Protein AF-A0A1H3TWS5-F1 (afdb_monomer)

Nearest PDB structures (foldseek):
  4rwx-assembly1_B  TM=7.611E-01  e=1.007E+00  Listeria monocytogenes EGD-e
  4wk3-assembly1_A  TM=6.624E-01  e=7.249E-01  Staphylococcus aureus subsp. aureus COL
  2jtv-assembly1_A  TM=5.370E-01  e=1.226E+00  Rhodopseudomonas palustris CGA009
  4d3g-assembly1_A  TM=6.528E-01  e=2.364E+00  Staphylococcus aureus
  8dy7-assembly1_I  TM=6.886E-01  e=4.268E+00  Streptomyces venezuelae

pLDDT: mean 76.6, std 19.53, range [41.88, 96.75]

Sequence (99 aa):
MLLFFEKYKILRSTNEFSDIIKAERYAKIFRRKVEPAMKVMSRSKIVREKVSKIQAGYSAYAETKEVCDLIKKELASLGIDVIEDVSPQGHWFIPADKG

InterPro domains:
  IPR058867 YtzJ [PF26326] (36-94)

Foldseek 3Di:
DVVVVVVVVVLVPDPDPVSVVVVVVVVVVVVVVDPVPPVVDDLVVVLVVQLVCVVVQHKDKDFDPVSVVSNVVVCVVVVWDWDWDDDNRTIITGGPDPD

Mean predicted aligned error: 14.17 Å

Structure (mmCIF, N/CA/C/O backbone):
data_AF-A0A1H3TWS5-F1
#
_entry.id   AF-A0A1H3TWS5-F1
#
loop_
_atom_site.group_PDB
_atom_site.id
_atom_site.type_symbol
_atom_site.label_atom_id
_atom_site.label_alt_id
_atom_site.label_comp_id
_atom_site.label_asym_id
_atom_site.label_entity_id
_atom_site.label_seq_id
_atom_site.pdbx_PDB_ins_code
_atom_site.Cartn_x
_atom_site.Cartn_y
_atom_site.Cartn_z
_atom_site.occupancy
_atom_site.B_iso_or_equiv
_atom_site.auth_seq_id
_atom_site.auth_comp_id
_atom_site.auth_asym_id
_atom_site.auth_atom_id
_atom_site.pdbx_PDB_model_num
ATOM 1 N N . MET A 1 1 ? 13.961 12.321 -25.471 1.00 48.69 1 MET A N 1
ATOM 2 C CA . MET A 1 1 ? 15.048 11.315 -25.419 1.00 48.69 1 MET A CA 1
ATOM 3 C C . MET A 1 1 ? 15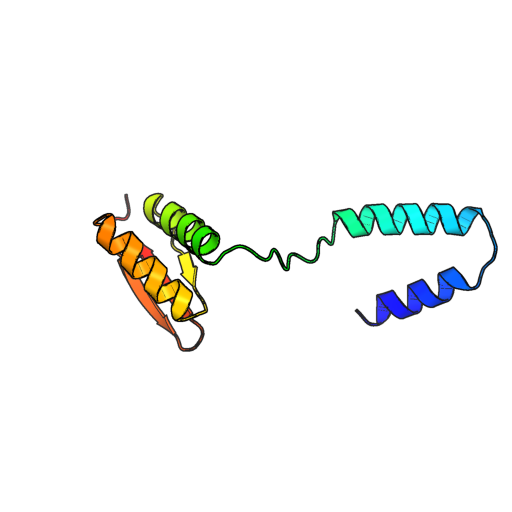.921 11.370 -26.676 1.00 48.69 1 MET A C 1
ATOM 5 O O . MET A 1 1 ? 17.109 11.621 -26.538 1.00 48.69 1 MET A O 1
ATOM 9 N N . LEU A 1 2 ? 15.344 11.274 -27.882 1.00 41.88 2 LEU A N 1
ATOM 10 C CA . LEU A 1 2 ? 16.063 11.406 -29.168 1.00 41.88 2 LEU A CA 1
ATOM 11 C C . LEU A 1 2 ? 16.790 12.755 -29.364 1.00 41.88 2 LEU A C 1
ATOM 13 O O . LEU A 1 2 ? 17.960 12.769 -29.726 1.00 41.88 2 LEU A O 1
ATOM 17 N N . LEU A 1 3 ? 16.159 13.882 -29.009 1.00 49.03 3 LEU A N 1
ATOM 18 C CA . LEU A 1 3 ? 16.776 15.217 -29.134 1.00 49.03 3 LEU A CA 1
ATOM 19 C C . LEU A 1 3 ? 18.030 15.416 -28.260 1.00 49.03 3 LEU A C 1
ATOM 21 O O . LEU A 1 3 ? 18.875 16.252 -28.567 1.00 49.03 3 LEU A O 1
ATOM 25 N N . PHE A 1 4 ? 18.159 14.660 -27.165 1.00 53.72 4 PHE A N 1
ATOM 26 C CA . PHE A 1 4 ? 19.318 14.740 -26.274 1.00 53.72 4 PHE A CA 1
ATOM 27 C C . PHE A 1 4 ? 20.523 14.007 -26.867 1.00 53.72 4 PHE A C 1
ATOM 29 O O . PHE A 1 4 ? 21.618 14.560 -26.867 1.00 53.72 4 PHE A O 1
ATOM 36 N N . PHE A 1 5 ? 20.312 12.805 -27.414 1.00 52.72 5 PHE A N 1
ATOM 37 C CA . PHE A 1 5 ? 21.374 12.015 -28.039 1.00 52.72 5 PHE A CA 1
ATOM 38 C C . PHE A 1 5 ? 21.972 12.714 -29.262 1.00 52.72 5 PHE A C 1
ATOM 40 O O . PHE A 1 5 ? 23.193 12.760 -29.384 1.00 52.72 5 PHE A O 1
ATOM 47 N N . GLU A 1 6 ? 21.141 13.339 -30.101 1.00 55.00 6 GLU A N 1
ATOM 48 C CA . GLU A 1 6 ? 21.619 14.113 -31.255 1.00 55.00 6 GLU A CA 1
ATOM 49 C C . GLU A 1 6 ? 22.470 15.315 -30.829 1.00 55.00 6 GLU A C 1
ATOM 51 O O . GLU A 1 6 ? 23.587 15.505 -31.311 1.00 55.00 6 GLU A O 1
ATOM 56 N N . LYS A 1 7 ? 22.017 16.082 -29.829 1.00 54.41 7 LYS A N 1
ATOM 57 C CA . LYS A 1 7 ? 22.775 17.240 -29.332 1.00 54.41 7 LYS A CA 1
ATOM 58 C C . LYS A 1 7 ? 24.091 16.836 -28.649 1.00 54.41 7 LYS A C 1
ATOM 60 O O . LYS A 1 7 ? 25.085 17.548 -28.765 1.00 54.41 7 LYS A O 1
ATOM 65 N N . TYR A 1 8 ? 24.118 15.686 -27.969 1.00 51.25 8 TYR A N 1
ATOM 66 C CA . TYR A 1 8 ? 25.328 15.137 -27.342 1.00 51.25 8 TYR A CA 1
ATOM 67 C C . TYR A 1 8 ? 26.339 14.596 -28.361 1.00 51.25 8 TYR A C 1
ATOM 69 O O . TYR A 1 8 ? 27.544 14.668 -28.127 1.00 51.25 8 TYR A O 1
ATOM 77 N N . LYS A 1 9 ? 25.861 14.070 -29.495 1.00 53.50 9 LYS A N 1
ATOM 78 C CA . LYS A 1 9 ? 26.705 13.609 -30.603 1.00 53.50 9 LYS A CA 1
ATOM 79 C C . LYS A 1 9 ? 27.428 14.782 -31.274 1.00 53.50 9 LYS A C 1
ATOM 81 O O . LYS A 1 9 ? 28.609 14.661 -31.580 1.00 53.50 9 LYS A O 1
ATOM 86 N N . ILE A 1 10 ? 26.753 15.929 -31.401 1.00 52.84 10 ILE A N 1
ATOM 87 C CA . ILE A 1 10 ? 27.320 17.172 -31.953 1.00 52.84 10 ILE A CA 1
ATOM 88 C C . ILE A 1 10 ? 28.444 17.728 -31.059 1.00 52.84 10 ILE A C 1
ATOM 90 O O . ILE A 1 10 ? 29.502 18.092 -31.563 1.00 52.84 10 ILE A O 1
ATOM 94 N N . LEU A 1 11 ? 28.270 17.719 -29.732 1.00 52.56 11 LEU A N 1
ATOM 95 C CA . LEU A 1 11 ? 29.270 18.231 -28.776 1.00 52.56 11 LEU A CA 1
ATOM 96 C C . LEU A 1 11 ? 30.551 17.382 -28.676 1.00 52.56 11 LEU A C 1
ATOM 98 O O . LEU A 1 11 ? 31.556 17.856 -28.161 1.00 52.56 11 LEU A O 1
ATOM 102 N N . ARG A 1 12 ? 30.538 16.126 -29.143 1.00 48.59 12 ARG A N 1
ATOM 103 C CA . ARG A 1 12 ? 31.723 15.247 -29.159 1.00 48.59 12 ARG A CA 1
ATOM 104 C C . ARG A 1 12 ? 32.624 15.437 -30.383 1.00 48.59 12 ARG A C 1
ATOM 106 O O . ARG A 1 12 ? 33.677 14.809 -30.433 1.00 48.59 12 ARG A O 1
ATOM 113 N N . SER A 1 13 ? 32.211 16.245 -31.361 1.00 52.03 13 SER A N 1
ATOM 114 C CA . SER A 1 13 ? 32.956 16.442 -32.611 1.00 52.03 13 SER A CA 1
ATOM 115 C C . SER A 1 13 ? 33.844 17.695 -32.621 1.00 52.03 13 SER A C 1
ATOM 117 O O . SER A 1 13 ? 34.584 17.880 -33.586 1.00 52.03 13 SER A O 1
ATOM 119 N N . THR A 1 14 ? 33.797 18.555 -31.595 1.00 51.44 14 THR A N 1
ATOM 120 C CA . THR A 1 14 ? 34.625 19.771 -31.511 1.00 51.44 14 THR A CA 1
ATOM 121 C C . THR A 1 14 ? 35.672 19.636 -30.401 1.00 51.44 14 THR A C 1
ATOM 123 O O . THR A 1 14 ? 35.355 19.479 -29.226 1.00 51.44 14 THR A O 1
ATOM 126 N N . ASN A 1 15 ? 36.952 19.673 -30.784 1.00 52.81 15 ASN A N 1
ATOM 127 C CA . ASN A 1 15 ? 38.115 19.496 -29.902 1.00 52.81 15 ASN A CA 1
ATOM 128 C C . ASN A 1 15 ? 38.507 20.784 -29.143 1.00 52.81 15 ASN A C 1
ATOM 130 O O . ASN A 1 15 ? 39.693 21.054 -28.960 1.00 52.81 15 ASN A O 1
ATOM 134 N N . GLU A 1 16 ? 37.550 21.600 -28.694 1.00 60.38 16 GLU A N 1
ATOM 135 C CA . GLU A 1 16 ? 37.860 22.779 -27.878 1.00 60.38 16 GLU A CA 1
ATOM 136 C C . GLU A 1 16 ? 37.664 22.487 -26.386 1.00 60.38 16 GLU A C 1
ATOM 138 O O . GLU A 1 16 ? 36.581 22.138 -25.918 1.00 60.38 16 GLU A O 1
ATOM 143 N N . PHE A 1 17 ? 38.727 22.678 -25.601 1.00 53.47 17 PHE A N 1
ATOM 144 C CA . PHE A 1 17 ? 38.762 22.430 -24.152 1.00 53.47 17 PHE A CA 1
ATOM 145 C C . PHE A 1 17 ? 37.644 23.170 -23.383 1.00 53.47 17 PHE A C 1
ATOM 147 O O . PHE A 1 17 ? 37.164 22.705 -22.348 1.00 53.47 17 PHE A O 1
ATOM 154 N N . SER A 1 18 ? 37.178 24.307 -23.919 1.00 54.22 18 SER A N 1
ATOM 155 C CA . SER A 1 18 ? 36.087 25.109 -23.350 1.00 54.22 18 SER A CA 1
ATOM 156 C C . SER A 1 18 ? 34.706 24.439 -23.459 1.00 54.22 18 SER A C 1
ATOM 158 O O . SER A 1 18 ? 33.848 24.645 -22.592 1.00 54.22 18 SER A O 1
ATOM 160 N N . ASP A 1 19 ? 34.503 23.588 -24.467 1.00 59.09 19 ASP A N 1
ATOM 161 C CA . ASP A 1 19 ? 33.254 22.858 -24.688 1.00 59.09 19 ASP A CA 1
ATOM 162 C C . ASP A 1 19 ? 33.147 21.634 -23.781 1.00 59.09 19 ASP A C 1
ATOM 164 O O . ASP A 1 19 ? 32.054 21.316 -23.310 1.00 59.09 19 ASP A O 1
ATOM 168 N N . ILE A 1 20 ? 34.281 21.014 -23.434 1.00 58.72 20 ILE A N 1
ATOM 169 C CA . ILE A 1 20 ? 34.347 19.898 -22.481 1.00 58.72 20 ILE A CA 1
ATOM 170 C C . ILE A 1 20 ? 33.884 20.362 -21.096 1.00 58.72 20 ILE A C 1
ATOM 172 O O . ILE A 1 20 ? 32.995 19.749 -20.511 1.00 58.72 20 ILE A O 1
ATOM 176 N N . ILE A 1 21 ? 34.394 21.494 -20.598 1.00 61.66 21 ILE A N 1
ATOM 177 C CA . ILE A 1 21 ? 34.004 22.022 -19.277 1.00 61.66 21 ILE A CA 1
ATOM 178 C C . ILE A 1 21 ? 32.521 22.420 -19.258 1.00 61.66 21 ILE A C 1
ATOM 180 O O . ILE A 1 21 ? 31.814 22.184 -18.272 1.00 61.66 21 ILE A O 1
ATOM 184 N N . LYS A 1 22 ? 32.004 22.996 -20.353 1.00 63.25 22 LYS A N 1
ATOM 185 C CA . LYS A 1 22 ? 30.568 23.291 -20.481 1.00 63.25 22 LYS A CA 1
ATOM 186 C C . LYS A 1 22 ? 29.748 22.004 -20.488 1.00 63.25 22 LYS A C 1
ATOM 188 O O . LYS A 1 22 ? 28.778 21.919 -19.736 1.00 63.25 22 LYS A O 1
ATOM 193 N N . ALA A 1 23 ? 30.139 21.005 -21.276 1.00 60.91 23 ALA A N 1
ATOM 194 C CA . ALA A 1 23 ? 29.471 19.711 -21.346 1.00 60.91 23 ALA A CA 1
ATOM 195 C C . ALA A 1 23 ? 29.474 18.998 -19.987 1.00 60.91 23 ALA A C 1
ATOM 197 O O . ALA A 1 23 ? 28.432 18.502 -19.569 1.00 60.91 23 ALA A O 1
ATOM 198 N N . GLU A 1 24 ? 30.579 19.026 -19.240 1.00 69.62 24 GLU A N 1
ATOM 199 C CA . GLU A 1 24 ? 30.652 18.485 -17.880 1.00 69.62 24 GLU A CA 1
ATOM 200 C C . GLU A 1 24 ? 29.744 19.238 -16.905 1.00 69.62 24 GLU A C 1
ATOM 202 O O . GLU A 1 24 ? 29.054 18.624 -16.088 1.00 69.62 24 GLU A O 1
ATOM 207 N N . ARG A 1 25 ? 29.679 20.571 -16.998 1.00 66.19 25 ARG A N 1
ATOM 208 C CA . ARG A 1 25 ? 28.795 21.388 -16.156 1.00 66.19 25 ARG A CA 1
ATOM 209 C C . ARG A 1 25 ? 27.321 21.117 -16.464 1.00 66.19 25 ARG A C 1
ATOM 211 O O . ARG A 1 25 ? 26.532 20.950 -15.533 1.00 66.19 25 ARG A O 1
ATOM 218 N N . TYR A 1 26 ? 26.958 20.999 -17.743 1.00 63.12 26 TYR A N 1
ATOM 219 C CA . TYR A 1 26 ? 25.622 20.585 -18.175 1.00 63.12 26 TYR A CA 1
ATOM 220 C C . TYR A 1 26 ? 25.304 19.156 -17.730 1.00 63.12 26 TYR A C 1
ATOM 222 O O . TYR A 1 26 ? 24.235 18.931 -17.167 1.00 63.12 26 TYR A O 1
ATOM 230 N N . ALA A 1 27 ? 26.237 18.214 -17.884 1.00 63.31 27 ALA A N 1
ATOM 231 C CA . ALA A 1 27 ? 26.092 16.837 -17.422 1.00 63.31 27 ALA A CA 1
ATOM 232 C C . ALA A 1 27 ? 25.907 16.768 -15.903 1.00 63.31 27 ALA A C 1
ATOM 234 O O . ALA A 1 27 ? 25.074 16.010 -15.425 1.00 63.31 27 ALA A O 1
ATOM 235 N N . LYS A 1 28 ? 26.618 17.594 -15.127 1.00 65.50 28 LYS A N 1
ATOM 236 C CA . LYS A 1 28 ? 26.502 17.668 -13.662 1.00 65.50 28 LYS A CA 1
ATOM 237 C C . LYS A 1 28 ? 25.160 18.247 -13.209 1.00 65.50 28 LYS A C 1
ATOM 239 O O . LYS A 1 28 ? 24.568 17.742 -12.257 1.00 65.50 28 LYS A O 1
ATOM 244 N N . ILE A 1 29 ? 24.664 19.283 -13.888 1.00 62.94 29 ILE A N 1
ATOM 245 C CA . ILE A 1 29 ? 23.339 19.873 -13.630 1.00 62.94 29 ILE A CA 1
ATOM 246 C C . ILE A 1 29 ? 22.232 18.888 -14.018 1.00 62.94 29 ILE A C 1
ATOM 248 O O . ILE A 1 29 ? 21.277 18.699 -13.268 1.00 62.94 29 ILE A O 1
ATOM 252 N N . PHE A 1 30 ? 22.379 18.218 -15.158 1.00 61.00 30 PHE A N 1
ATOM 253 C CA . PHE A 1 30 ? 21.428 17.224 -15.634 1.00 61.00 30 PHE A CA 1
ATOM 254 C C . PHE A 1 30 ? 21.429 15.977 -14.747 1.00 61.00 30 PHE A C 1
ATOM 256 O O . PHE A 1 30 ? 20.368 15.547 -14.332 1.00 61.00 30 PHE A O 1
ATOM 263 N N . ARG A 1 31 ? 22.590 15.473 -14.319 1.00 58.09 31 ARG A N 1
ATOM 264 C CA . ARG A 1 31 ? 22.709 14.366 -13.351 1.00 58.09 31 ARG A CA 1
ATOM 265 C C . ARG A 1 31 ? 22.049 14.679 -12.003 1.00 58.09 31 ARG A C 1
ATOM 267 O O . ARG A 1 31 ? 21.617 13.763 -11.322 1.00 58.09 31 ARG A O 1
ATOM 274 N N . ARG A 1 32 ? 21.940 15.962 -11.629 1.00 57.16 32 ARG A N 1
ATOM 275 C CA . ARG A 1 32 ? 21.175 16.422 -10.454 1.00 57.16 32 ARG A CA 1
ATOM 276 C C . ARG A 1 32 ? 19.668 16.559 -10.700 1.00 57.16 32 ARG A C 1
ATOM 278 O O . ARG A 1 32 ? 18.905 16.421 -9.754 1.00 57.16 32 ARG A O 1
ATOM 285 N N . LYS A 1 33 ? 19.235 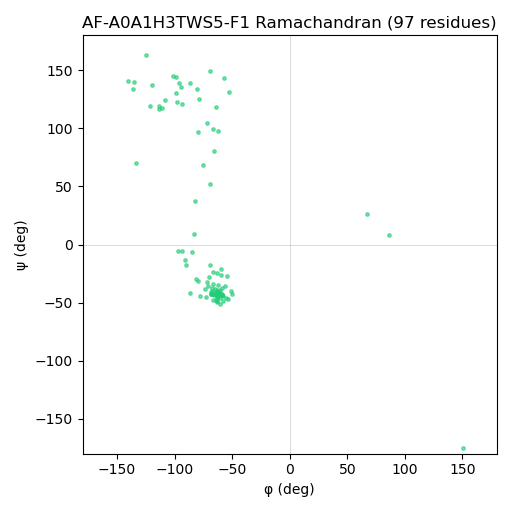16.861 -11.929 1.00 55.56 33 LYS A N 1
ATOM 286 C CA . LYS A 1 33 ? 17.810 16.975 -12.314 1.00 55.56 33 LYS A CA 1
ATOM 287 C C . LYS A 1 33 ? 17.204 15.663 -12.813 1.00 55.56 33 LYS A C 1
ATOM 289 O O . LYS A 1 33 ? 15.987 15.541 -12.875 1.00 55.56 33 LYS A O 1
ATOM 294 N N . VAL A 1 34 ? 18.050 14.714 -13.185 1.00 51.50 34 VAL A N 1
ATOM 295 C CA . VAL A 1 34 ? 17.697 13.411 -13.730 1.00 51.50 34 VAL A CA 1
ATOM 296 C C . VAL A 1 34 ? 18.547 12.380 -13.000 1.00 51.50 34 VAL A C 1
ATOM 298 O O . VAL A 1 34 ? 19.465 11.780 -13.553 1.00 51.50 34 VAL A O 1
ATOM 301 N N . GLU A 1 35 ? 18.238 12.168 -11.722 1.00 46.41 35 GLU A N 1
ATOM 302 C CA . GLU A 1 35 ? 18.252 10.785 -11.272 1.00 46.41 35 GLU A CA 1
ATOM 303 C C . GLU A 1 35 ? 17.145 10.094 -12.074 1.00 46.41 35 GLU A C 1
ATOM 305 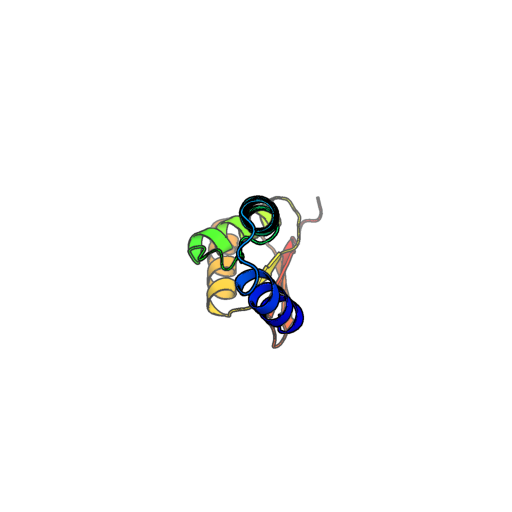O O . GLU A 1 35 ? 15.984 10.506 -11.971 1.00 46.41 35 GLU A O 1
ATOM 310 N N . PRO A 1 36 ? 17.437 9.088 -12.912 1.00 45.34 36 PRO A N 1
ATOM 311 C CA . PRO A 1 36 ? 16.389 8.174 -13.308 1.00 45.34 36 PRO A CA 1
ATOM 312 C C . PRO A 1 36 ? 15.944 7.505 -12.011 1.00 45.34 36 PRO A C 1
ATOM 314 O O . PRO A 1 36 ? 16.591 6.586 -11.516 1.00 45.34 36 PRO A O 1
ATOM 317 N N . ALA A 1 37 ? 14.859 8.000 -11.427 1.00 44.84 37 ALA A N 1
ATOM 318 C CA . ALA A 1 37 ? 14.205 7.390 -10.288 1.00 44.84 37 ALA A CA 1
ATOM 319 C C . ALA A 1 37 ? 13.530 6.074 -10.712 1.00 44.84 37 ALA A C 1
ATOM 321 O O . ALA A 1 37 ? 12.378 5.828 -10.387 1.00 44.84 37 ALA A O 1
ATOM 322 N N . MET A 1 38 ? 14.260 5.162 -11.357 1.00 43.47 38 MET A N 1
ATOM 323 C CA . MET A 1 38 ? 14.104 3.757 -11.017 1.00 43.47 38 MET A CA 1
ATOM 324 C C . MET A 1 38 ? 14.825 3.563 -9.683 1.00 43.47 38 MET A C 1
ATOM 326 O O . MET A 1 38 ? 15.884 2.949 -9.577 1.00 43.47 38 MET A O 1
ATOM 330 N N . LYS A 1 39 ? 14.257 4.164 -8.637 1.00 48.41 39 LYS A N 1
ATOM 331 C CA . LYS A 1 39 ? 14.611 3.836 -7.269 1.00 48.41 39 LYS A CA 1
ATOM 332 C C . LYS A 1 39 ? 14.114 2.406 -7.104 1.00 48.41 39 LYS A C 1
ATOM 334 O O . LYS A 1 39 ? 12.914 2.198 -6.947 1.00 48.41 39 LYS A O 1
ATOM 339 N N . VAL A 1 40 ? 15.010 1.424 -7.216 1.00 52.59 40 VAL A N 1
ATOM 340 C CA . VAL A 1 40 ? 14.719 0.032 -6.852 1.00 52.59 40 VAL A CA 1
ATOM 341 C C . VAL A 1 40 ? 14.484 0.030 -5.342 1.00 52.59 40 VAL A C 1
ATOM 343 O O . VAL A 1 40 ? 15.383 -0.187 -4.536 1.00 52.59 40 VAL A O 1
ATOM 346 N N . MET A 1 41 ? 13.278 0.419 -4.939 1.00 63.84 41 MET A N 1
ATOM 347 C CA . MET A 1 41 ? 12.826 0.332 -3.565 1.00 63.84 41 MET A CA 1
ATOM 348 C C . MET A 1 41 ? 12.382 -1.100 -3.335 1.00 63.84 41 MET A C 1
ATOM 350 O 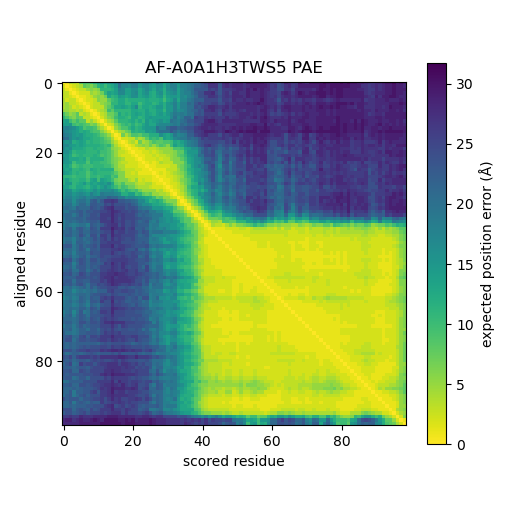O . MET A 1 41 ? 11.652 -1.668 -4.148 1.00 63.84 41 MET A O 1
ATOM 354 N N . SER A 1 42 ? 12.806 -1.691 -2.220 1.00 83.81 42 SER A N 1
ATOM 355 C CA . SER A 1 42 ? 12.245 -2.971 -1.812 1.00 83.81 42 SER A CA 1
ATOM 356 C C . SER A 1 42 ? 10.728 -2.832 -1.670 1.00 83.81 42 SER A C 1
ATOM 358 O O . SER A 1 42 ? 10.226 -1.801 -1.211 1.00 83.81 42 SER A O 1
ATOM 360 N N . ARG A 1 43 ? 9.987 -3.879 -2.045 1.00 83.94 43 ARG A N 1
ATOM 361 C CA . ARG A 1 43 ? 8.520 -3.918 -1.920 1.00 83.94 43 ARG A CA 1
ATOM 362 C C . ARG A 1 43 ? 8.075 -3.538 -0.503 1.00 83.94 43 ARG A C 1
ATOM 364 O O . ARG A 1 43 ? 7.167 -2.735 -0.341 1.00 83.94 43 ARG A O 1
ATOM 371 N N . SER A 1 44 ? 8.800 -4.004 0.516 1.00 86.69 44 SER A N 1
ATOM 372 C CA . SER A 1 44 ? 8.561 -3.660 1.923 1.00 86.69 44 SER A CA 1
ATOM 373 C C . SER A 1 44 ? 8.658 -2.160 2.209 1.00 86.69 44 SER A C 1
ATOM 375 O O . SER A 1 44 ? 7.875 -1.640 2.996 1.00 86.69 44 SER A O 1
ATOM 377 N N . LYS A 1 45 ? 9.591 -1.440 1.573 1.00 90.25 45 LYS A N 1
ATOM 378 C CA . LYS A 1 45 ? 9.705 0.014 1.739 1.00 90.25 45 LYS A CA 1
ATOM 379 C C . LYS A 1 45 ? 8.515 0.740 1.112 1.00 90.25 45 LYS A C 1
ATOM 381 O O . LYS A 1 45 ? 7.967 1.637 1.740 1.00 90.25 45 LYS A O 1
ATOM 386 N N . ILE A 1 46 ? 8.089 0.309 -0.077 1.00 90.88 46 ILE A N 1
ATOM 387 C CA . ILE A 1 46 ? 6.913 0.863 -0.768 1.00 90.88 46 ILE A CA 1
ATOM 388 C C . ILE A 1 46 ? 5.654 0.677 0.082 1.00 90.88 46 ILE A C 1
ATOM 390 O O . ILE A 1 46 ? 4.881 1.617 0.251 1.00 90.88 46 ILE A O 1
ATOM 394 N N . VAL A 1 47 ? 5.467 -0.525 0.631 1.00 94.50 47 VAL A N 1
ATOM 395 C CA . VAL A 1 47 ? 4.327 -0.856 1.495 1.00 94.50 47 VAL A CA 1
ATOM 396 C C . VAL A 1 47 ? 4.331 0.027 2.739 1.00 94.50 47 VAL A C 1
ATOM 398 O O . VAL A 1 47 ? 3.346 0.715 2.980 1.00 94.50 47 VAL A O 1
ATOM 401 N N . ARG A 1 48 ? 5.457 0.107 3.463 1.00 94.81 48 ARG A N 1
ATOM 402 C CA . ARG A 1 48 ? 5.580 0.950 4.665 1.00 94.81 48 ARG A CA 1
ATOM 403 C C . ARG A 1 48 ? 5.296 2.424 4.388 1.00 94.81 48 ARG A C 1
ATOM 405 O O . ARG A 1 48 ? 4.575 3.057 5.149 1.00 94.81 48 ARG A O 1
ATOM 412 N N . GLU A 1 49 ? 5.830 2.972 3.296 1.00 94.94 49 GLU A N 1
ATOM 413 C CA . GLU A 1 49 ? 5.581 4.368 2.915 1.00 94.94 49 GLU A CA 1
ATOM 414 C C . GLU A 1 49 ? 4.094 4.621 2.612 1.00 94.94 49 GLU A C 1
ATOM 416 O O . GLU A 1 49 ? 3.564 5.667 2.983 1.00 94.94 49 GLU A O 1
ATOM 421 N N . LYS A 1 50 ? 3.397 3.678 1.964 1.00 95.25 50 LYS A N 1
ATOM 422 C CA . LYS A 1 50 ? 1.959 3.804 1.670 1.00 95.25 50 LYS A CA 1
ATOM 423 C C . LYS A 1 50 ? 1.099 3.631 2.922 1.00 95.25 50 LYS A C 1
ATOM 425 O O . LYS A 1 50 ? 0.227 4.459 3.151 1.00 95.25 50 LYS A O 1
ATOM 430 N N . VAL A 1 51 ? 1.383 2.631 3.754 1.00 96.38 51 VAL A N 1
ATOM 431 C CA . VAL A 1 51 ? 0.688 2.403 5.034 1.00 96.38 51 VAL A CA 1
ATOM 432 C C . VAL A 1 51 ? 0.833 3.613 5.956 1.00 96.38 51 VAL A C 1
ATOM 434 O O . VAL A 1 51 ? -0.156 4.071 6.515 1.00 96.38 51 VAL A O 1
ATOM 437 N N . SER A 1 52 ? 2.029 4.201 6.044 1.00 95.69 52 SER A N 1
ATOM 438 C CA . SER A 1 52 ? 2.258 5.408 6.847 1.00 95.69 52 SER A CA 1
ATOM 439 C C . SER A 1 52 ? 1.445 6.614 6.357 1.00 95.69 52 SER A C 1
ATOM 441 O O . SER A 1 52 ? 0.963 7.397 7.172 1.00 95.69 52 SER A O 1
ATOM 443 N N . LYS A 1 53 ? 1.229 6.757 5.041 1.00 94.31 53 LYS A N 1
ATOM 444 C CA . LYS A 1 53 ? 0.336 7.797 4.498 1.00 94.31 53 LYS A CA 1
ATOM 445 C C . LYS A 1 53 ? -1.119 7.565 4.895 1.00 94.31 53 LYS A C 1
ATOM 447 O O . LYS A 1 53 ? -1.775 8.513 5.312 1.00 94.31 53 LYS A O 1
ATOM 452 N N . ILE A 1 54 ? -1.582 6.320 4.806 1.00 95.38 54 ILE A N 1
ATOM 453 C CA . ILE A 1 54 ? -2.944 5.921 5.188 1.00 95.38 54 ILE A CA 1
ATOM 454 C C . ILE A 1 54 ? -3.172 6.169 6.683 1.00 95.38 54 ILE A C 1
ATOM 456 O O . ILE A 1 54 ? -4.162 6.792 7.048 1.00 95.38 54 ILE A O 1
ATOM 460 N N . GLN A 1 55 ? -2.212 5.800 7.536 1.00 93.56 55 GLN A N 1
ATOM 461 C CA . GLN A 1 55 ? -2.226 6.113 8.972 1.00 93.56 55 GLN A CA 1
ATOM 462 C C . GLN A 1 55 ? -2.343 7.610 9.265 1.00 93.56 55 GLN A C 1
ATOM 464 O O . GLN A 1 55 ? -2.973 8.003 10.239 1.00 93.56 55 GLN A O 1
ATOM 469 N N . ALA A 1 56 ? -1.729 8.446 8.430 1.00 92.88 56 ALA A N 1
ATOM 470 C CA . ALA A 1 56 ? -1.787 9.895 8.560 1.00 92.88 56 ALA A CA 1
ATOM 471 C C . ALA A 1 56 ? -3.055 10.518 7.936 1.00 92.88 56 ALA A C 1
ATOM 473 O O . ALA A 1 56 ? -3.126 11.739 7.816 1.00 92.88 56 ALA A O 1
ATOM 474 N N . GLY A 1 57 ? -4.037 9.707 7.521 1.00 92.25 57 GLY A N 1
ATOM 475 C CA . GLY A 1 57 ? -5.307 10.173 6.958 1.00 92.25 57 GLY A CA 1
ATOM 476 C C . GLY A 1 57 ? -5.278 10.452 5.450 1.00 92.25 57 GLY A C 1
ATOM 477 O O . GLY A 1 57 ? -6.252 10.962 4.901 1.00 92.25 57 GLY A O 1
ATOM 478 N N . TYR A 1 58 ? -4.193 10.110 4.748 1.00 93.50 58 TYR A N 1
ATOM 479 C CA . TYR A 1 58 ? -4.077 10.312 3.300 1.00 93.50 58 TYR A CA 1
ATOM 480 C C . TYR A 1 58 ? -4.376 9.040 2.512 1.00 93.50 58 TYR A C 1
ATOM 482 O O . TYR A 1 58 ? -3.942 7.948 2.868 1.00 93.50 58 TYR A O 1
ATOM 490 N N . SER A 1 59 ? -5.012 9.181 1.352 1.00 93.81 59 SER A N 1
ATOM 491 C CA . SER A 1 59 ? -5.183 8.063 0.424 1.00 93.81 59 SER A CA 1
ATOM 492 C C . SER A 1 59 ? -3.857 7.629 -0.212 1.00 93.81 59 SER A C 1
ATOM 494 O O . SER A 1 59 ? -2.967 8.444 -0.479 1.00 93.81 59 SER A O 1
ATOM 496 N N . ALA A 1 60 ? -3.737 6.340 -0.527 1.00 95.75 60 ALA A N 1
ATOM 497 C CA . ALA A 1 60 ? -2.592 5.797 -1.252 1.00 95.75 60 ALA A CA 1
ATOM 498 C C . ALA A 1 60 ? -3.032 4.836 -2.363 1.00 95.75 60 ALA A C 1
ATOM 500 O O . ALA A 1 60 ? -3.917 4.014 -2.168 1.00 95.75 60 ALA A O 1
ATOM 501 N N . TYR A 1 61 ? -2.371 4.916 -3.518 1.00 95.56 61 TYR A N 1
ATOM 502 C CA . TYR A 1 61 ? -2.610 4.042 -4.672 1.00 95.56 61 TYR A CA 1
ATOM 503 C C . TYR A 1 61 ? -1.548 2.949 -4.785 1.00 95.56 61 TYR A C 1
ATOM 505 O O . TYR A 1 61 ? -0.383 3.238 -4.523 1.00 95.56 61 TYR A O 1
ATOM 513 N N . ALA A 1 62 ? -1.874 1.738 -5.226 1.00 93.69 62 ALA A N 1
ATOM 514 C CA . ALA A 1 62 ? -0.899 0.696 -5.545 1.00 93.69 62 ALA A CA 1
ATOM 515 C C . ALA A 1 62 ? -1.248 -0.019 -6.856 1.00 93.69 62 ALA A C 1
ATOM 517 O O . ALA A 1 62 ? -2.389 -0.405 -7.069 1.00 93.69 62 ALA A O 1
ATOM 518 N N . GLU A 1 63 ? -0.248 -0.204 -7.722 1.00 89.56 63 GLU A N 1
ATOM 519 C CA . GLU A 1 63 ? -0.435 -0.733 -9.083 1.00 89.56 63 GLU A CA 1
ATOM 520 C C . GLU A 1 63 ? -0.425 -2.262 -9.140 1.00 89.56 63 GLU A C 1
ATOM 522 O O . GLU A 1 63 ? -1.206 -2.879 -9.857 1.00 89.56 63 GLU A O 1
ATOM 527 N N . THR A 1 64 ? 0.478 -2.903 -8.395 1.00 91.19 64 THR A N 1
ATOM 528 C CA . THR A 1 64 ? 0.663 -4.352 -8.490 1.00 91.19 64 THR A CA 1
ATOM 529 C C . THR A 1 64 ? -0.126 -5.075 -7.414 1.00 91.19 64 THR A C 1
ATOM 531 O O . THR A 1 64 ? -0.105 -4.685 -6.245 1.00 91.19 64 THR A O 1
ATOM 534 N N . LYS A 1 65 ? -0.743 -6.201 -7.793 1.00 91.12 65 LYS A N 1
ATOM 535 C CA . LYS A 1 65 ? -1.465 -7.081 -6.865 1.00 91.12 65 LYS A CA 1
ATOM 536 C C . LYS A 1 65 ? -0.623 -7.437 -5.636 1.00 91.12 65 LYS A C 1
ATOM 538 O O . LYS A 1 65 ? -1.112 -7.372 -4.518 1.00 91.12 65 LYS A O 1
ATOM 543 N N . GLU A 1 66 ? 0.661 -7.733 -5.842 1.00 91.94 66 GLU A N 1
ATOM 544 C CA . GLU A 1 66 ? 1.618 -8.025 -4.768 1.00 91.94 66 GLU A CA 1
ATOM 545 C C . GLU A 1 66 ? 1.692 -6.902 -3.723 1.00 91.94 66 GLU A C 1
ATOM 547 O O . GLU A 1 66 ? 1.687 -7.162 -2.523 1.00 91.94 66 GLU A O 1
ATOM 552 N N . VAL A 1 67 ? 1.771 -5.645 -4.166 1.00 93.69 67 VAL A N 1
ATOM 553 C CA . VAL A 1 67 ? 1.856 -4.493 -3.262 1.00 93.69 67 VAL A CA 1
ATOM 554 C C . VAL A 1 67 ? 0.503 -4.233 -2.605 1.00 93.69 67 VAL A C 1
ATOM 556 O O . VAL A 1 67 ? 0.477 -3.949 -1.410 1.00 93.69 67 VAL A O 1
ATOM 559 N N . CYS A 1 68 ? -0.607 -4.387 -3.332 1.00 95.75 68 CYS A N 1
ATOM 560 C CA . CYS A 1 68 ? -1.954 -4.288 -2.766 1.00 95.75 68 CYS A CA 1
ATOM 561 C C . CYS A 1 68 ? -2.169 -5.306 -1.637 1.00 95.75 68 CYS A C 1
ATOM 563 O O . CYS A 1 68 ? -2.598 -4.931 -0.549 1.00 95.75 68 CYS A O 1
ATOM 565 N N . ASP A 1 69 ? -1.814 -6.572 -1.865 1.00 95.38 69 ASP A N 1
ATOM 566 C CA . ASP A 1 69 ? -1.971 -7.655 -0.889 1.00 95.38 69 ASP A CA 1
ATOM 567 C C . ASP A 1 69 ? -1.133 -7.399 0.376 1.00 95.38 69 ASP A C 1
ATOM 569 O O . ASP A 1 69 ? -1.598 -7.608 1.499 1.00 95.38 69 ASP A O 1
ATOM 573 N N . LEU A 1 70 ? 0.096 -6.896 0.212 1.00 96.12 70 LEU A N 1
ATOM 574 C CA . LEU A 1 70 ? 0.962 -6.544 1.338 1.00 96.12 70 LEU A CA 1
ATOM 575 C C . LEU A 1 70 ? 0.431 -5.346 2.136 1.00 96.12 70 LEU A C 1
ATOM 577 O O . LEU A 1 70 ? 0.496 -5.372 3.364 1.00 96.12 70 LEU A O 1
ATOM 581 N N . ILE A 1 71 ? -0.109 -4.324 1.464 1.00 96.75 71 ILE A N 1
ATOM 582 C CA . ILE A 1 71 ? -0.735 -3.171 2.128 1.00 96.75 71 ILE A CA 1
ATOM 583 C C . ILE A 1 71 ? -1.948 -3.624 2.936 1.00 96.75 71 ILE A C 1
ATOM 585 O O . ILE A 1 71 ? -2.018 -3.313 4.120 1.00 96.75 71 ILE A O 1
ATOM 589 N N . LYS A 1 72 ? -2.854 -4.411 2.339 1.00 96.25 72 LYS A N 1
ATOM 590 C CA . LYS A 1 72 ? -4.028 -4.963 3.038 1.00 96.25 72 LYS A CA 1
ATOM 591 C C . LYS A 1 72 ? -3.622 -5.707 4.306 1.00 96.25 72 LYS 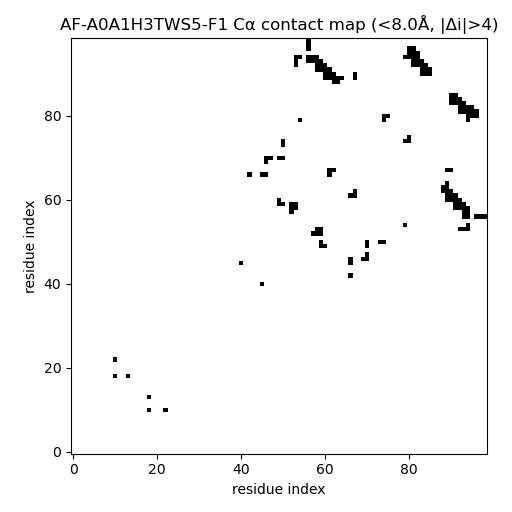A C 1
ATOM 593 O O . LYS A 1 72 ? -4.203 -5.489 5.364 1.00 96.25 72 LYS A O 1
ATOM 598 N N . LYS A 1 73 ? -2.598 -6.562 4.210 1.00 96.69 73 LYS A N 1
ATOM 599 C CA . LYS A 1 73 ? -2.102 -7.344 5.347 1.00 96.69 73 LYS A CA 1
ATOM 600 C C . LYS A 1 73 ? -1.564 -6.457 6.472 1.00 96.69 73 LYS A C 1
AT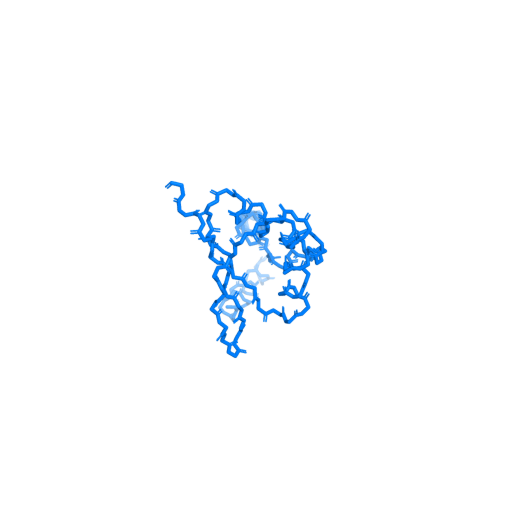OM 602 O O . LYS A 1 73 ? -1.863 -6.717 7.634 1.00 96.69 73 LYS A O 1
ATOM 607 N N . GLU A 1 74 ? -0.777 -5.435 6.142 1.00 96.62 74 GLU A N 1
ATOM 608 C CA . GLU A 1 74 ? -0.255 -4.499 7.144 1.00 96.62 74 GLU A CA 1
ATOM 609 C C . GLU A 1 74 ? -1.373 -3.666 7.780 1.00 96.62 74 GLU A C 1
ATOM 611 O O . GLU A 1 74 ? -1.451 -3.614 9.005 1.00 96.62 74 GLU A O 1
ATOM 616 N N . LEU A 1 75 ? -2.282 -3.087 6.989 1.00 96.31 75 LEU A N 1
ATOM 617 C CA . LEU A 1 75 ? -3.414 -2.309 7.510 1.00 96.31 75 LEU A CA 1
ATOM 618 C C . LEU A 1 75 ? -4.303 -3.144 8.437 1.00 96.31 75 LEU A C 1
ATOM 620 O O . LEU A 1 75 ? -4.624 -2.696 9.536 1.00 96.31 75 LEU A O 1
ATOM 624 N N . ALA A 1 76 ? -4.606 -4.388 8.051 1.00 95.75 76 ALA A N 1
ATOM 625 C CA . ALA A 1 76 ? -5.351 -5.322 8.888 1.00 95.75 76 ALA A CA 1
ATOM 626 C C . ALA A 1 76 ? -4.615 -5.636 10.201 1.00 95.75 76 ALA A C 1
ATOM 628 O O . ALA A 1 76 ? -5.238 -5.677 11.258 1.00 95.75 76 ALA A O 1
ATOM 629 N N . SER A 1 77 ? -3.286 -5.809 10.165 1.00 96.31 77 SER A N 1
ATOM 630 C CA . SER A 1 77 ? -2.489 -6.036 11.383 1.00 96.31 77 SER A CA 1
ATOM 631 C C . SER A 1 77 ? -2.459 -4.830 12.328 1.00 96.31 77 SER A C 1
ATOM 633 O O . SER A 1 77 ? -2.248 -4.993 13.527 1.00 96.31 77 SER A O 1
ATOM 635 N N . LEU A 1 78 ? -2.685 -3.633 11.787 1.00 94.00 78 LEU A N 1
ATOM 636 C CA . LEU A 1 78 ? -2.723 -2.368 12.514 1.00 94.00 78 LEU A CA 1
ATOM 637 C C . LEU A 1 78 ? -4.143 -1.971 12.946 1.00 94.00 78 LEU A C 1
ATOM 639 O O . LEU A 1 78 ? -4.293 -0.970 13.640 1.00 94.00 78 LEU A O 1
ATOM 643 N N . GLY A 1 79 ? -5.171 -2.726 12.539 1.00 94.69 79 GLY A N 1
ATOM 644 C CA . GLY A 1 79 ? -6.571 -2.405 12.822 1.00 94.69 79 GLY A CA 1
ATOM 645 C C . GLY A 1 79 ? -7.072 -1.140 12.119 1.00 94.69 79 GLY A C 1
ATOM 646 O O . GLY A 1 79 ? -7.965 -0.480 12.636 1.00 94.69 79 GLY A O 1
ATOM 647 N N . ILE A 1 80 ? -6.480 -0.775 10.977 1.00 93.06 80 ILE A N 1
ATOM 648 C CA . ILE A 1 80 ? -6.853 0.426 10.220 1.00 93.06 80 ILE A CA 1
ATOM 649 C C . ILE A 1 80 ? -7.882 0.043 9.168 1.00 93.06 80 ILE A C 1
ATOM 651 O O . ILE A 1 80 ? -7.585 -0.763 8.283 1.00 93.06 80 ILE A O 1
ATOM 655 N N . ASP A 1 81 ? -9.057 0.661 9.244 1.00 94.25 81 ASP A N 1
ATOM 656 C CA . AS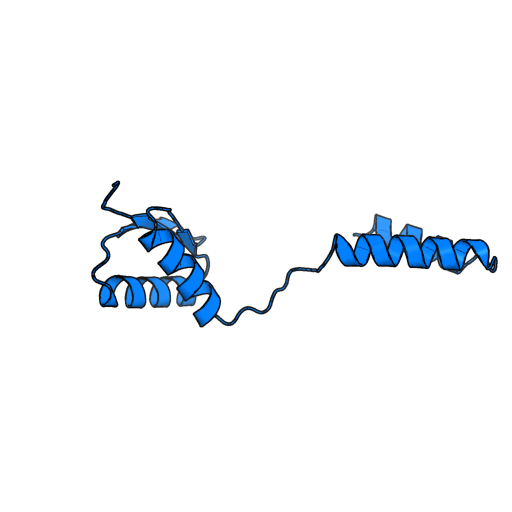P A 1 81 ? -10.107 0.465 8.255 1.00 94.25 81 ASP A CA 1
ATOM 657 C C . ASP A 1 81 ? -9.942 1.415 7.062 1.00 94.25 81 ASP A C 1
ATOM 659 O O . ASP A 1 81 ? -9.597 2.597 7.197 1.00 94.25 81 ASP A O 1
ATOM 663 N N . VAL A 1 82 ? -10.168 0.879 5.867 1.00 95.38 82 VAL A N 1
ATOM 664 C CA . V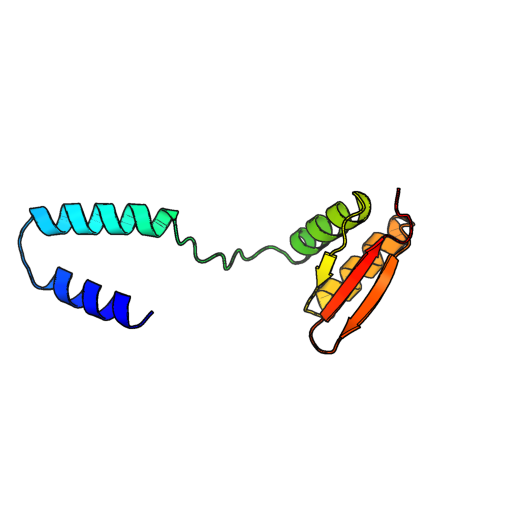AL A 1 82 ? -10.013 1.606 4.609 1.00 95.38 82 VAL A CA 1
ATOM 665 C C . VAL A 1 82 ? -11.118 1.238 3.635 1.00 95.38 82 VAL A C 1
ATOM 667 O O . VAL A 1 82 ? -11.471 0.076 3.457 1.00 95.38 82 VAL A O 1
ATOM 670 N N . ILE A 1 83 ? -11.601 2.245 2.921 1.00 95.25 83 ILE A N 1
ATOM 671 C CA . ILE A 1 83 ? -12.387 2.059 1.712 1.00 95.25 83 ILE A CA 1
ATOM 672 C C . ILE A 1 83 ? -11.408 1.745 0.581 1.00 95.25 83 ILE A C 1
ATOM 674 O O . ILE A 1 83 ? -10.469 2.505 0.320 1.00 95.25 83 ILE A O 1
ATOM 678 N N . GLU A 1 84 ? -11.635 0.623 -0.092 1.00 94.69 84 GLU A N 1
ATOM 679 C CA . GLU A 1 84 ? -10.880 0.241 -1.278 1.00 94.69 84 GLU A CA 1
ATOM 680 C C . GLU A 1 84 ? -11.651 0.580 -2.552 1.00 94.69 84 GLU A C 1
ATOM 682 O O . GLU A 1 84 ? -12.805 0.183 -2.707 1.00 94.69 84 GLU A O 1
ATOM 687 N N . ASP A 1 85 ? -10.985 1.251 -3.489 1.00 93.62 85 ASP A N 1
ATOM 688 C CA . ASP A 1 85 ? -11.477 1.427 -4.856 1.00 93.62 85 ASP A CA 1
ATOM 689 C C . ASP A 1 85 ? -10.555 0.676 -5.825 1.00 93.62 85 ASP A C 1
ATOM 691 O O . ASP A 1 85 ? -9.349 0.931 -5.905 1.00 93.62 85 ASP A O 1
ATOM 695 N N . VAL A 1 86 ? -11.118 -0.324 -6.503 1.00 94.44 86 VAL A N 1
ATOM 696 C CA . VAL A 1 86 ? -10.378 -1.323 -7.276 1.00 94.44 86 VAL A CA 1
ATOM 697 C C . VAL A 1 86 ? -10.576 -1.078 -8.763 1.00 94.44 86 VAL A C 1
ATOM 699 O O . VAL A 1 86 ? -11.693 -1.113 -9.273 1.00 94.44 86 VAL A O 1
ATOM 702 N N . SER A 1 87 ? -9.465 -0.918 -9.477 1.00 90.44 87 SER A N 1
ATOM 703 C CA . SER A 1 87 ? -9.432 -0.757 -10.928 1.00 90.44 87 SER A CA 1
ATOM 704 C C . SER A 1 87 ? -8.521 -1.802 -11.585 1.00 90.44 87 SER A C 1
ATOM 706 O O . SER A 1 87 ? -7.650 -2.374 -10.921 1.00 90.44 87 SER A O 1
ATOM 708 N N . PRO A 1 88 ? -8.636 -2.026 -12.908 1.00 89.00 88 PRO A N 1
ATOM 709 C CA . PRO A 1 88 ? -7.714 -2.902 -13.632 1.00 89.00 88 PRO A CA 1
ATOM 710 C C . PRO A 1 88 ? -6.245 -2.458 -13.560 1.00 89.00 88 PRO A C 1
ATOM 712 O O . PRO A 1 88 ? -5.353 -3.266 -13.800 1.00 89.00 88 PRO A O 1
ATOM 715 N N . GLN A 1 89 ? -5.983 -1.181 -13.262 1.00 87.25 89 GLN A N 1
ATOM 716 C CA . GLN A 1 89 ? -4.633 -0.622 -13.179 1.00 87.25 89 GLN A CA 1
ATOM 717 C C . GLN A 1 89 ? -4.035 -0.692 -11.765 1.00 87.25 89 GLN A C 1
ATOM 719 O O . GLN A 1 89 ? -2.833 -0.465 -11.614 1.00 87.25 89 GLN A O 1
ATOM 724 N N . GLY A 1 90 ? -4.850 -0.968 -10.741 1.00 91.94 90 GLY A N 1
ATOM 725 C CA . GLY A 1 90 ? -4.436 -0.910 -9.3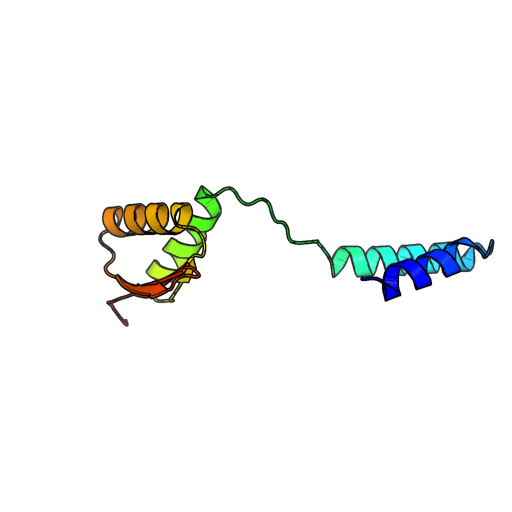42 1.00 91.94 90 GLY A CA 1
ATOM 726 C C . GLY A 1 90 ? -5.567 -0.559 -8.375 1.00 91.94 90 GLY A C 1
ATOM 727 O O . GLY A 1 90 ? -6.731 -0.446 -8.756 1.00 91.94 90 GLY A O 1
ATOM 728 N N . HIS A 1 91 ? -5.212 -0.395 -7.102 1.00 95.31 91 HIS A N 1
ATOM 729 C CA . HIS A 1 91 ? -6.140 -0.157 -5.997 1.00 95.31 91 HIS A CA 1
ATOM 730 C C . HIS A 1 91 ? -5.843 1.178 -5.319 1.00 95.31 91 HIS A C 1
ATOM 732 O O . HIS A 1 91 ? -4.685 1.492 -5.029 1.00 95.31 91 HIS A O 1
ATOM 738 N N . TRP A 1 92 ? -6.889 1.928 -4.997 1.00 96.19 92 TRP A N 1
ATOM 739 C CA . TRP A 1 92 ? -6.845 3.028 -4.045 1.00 96.19 92 TRP A CA 1
ATOM 740 C C . TRP A 1 92 ? -7.251 2.542 -2.658 1.00 96.19 92 TRP A C 1
ATOM 742 O O . TRP A 1 92 ? -8.241 1.835 -2.510 1.00 96.19 92 TRP A O 1
ATOM 752 N N . PHE A 1 93 ? -6.500 2.969 -1.649 1.00 95.75 93 PHE A N 1
ATOM 753 C CA . PHE A 1 93 ? -6.802 2.776 -0.235 1.00 95.75 93 PHE A CA 1
ATOM 754 C C . PHE A 1 93 ? -7.091 4.141 0.380 1.00 95.75 93 PHE A C 1
ATOM 756 O O . PHE A 1 93 ? -6.232 5.029 0.350 1.00 95.75 93 PHE A O 1
ATOM 763 N N . ILE A 1 94 ? -8.297 4.321 0.903 1.00 94.56 94 ILE A N 1
ATOM 764 C CA . ILE A 1 94 ? -8.794 5.588 1.438 1.00 94.56 94 ILE A CA 1
ATOM 765 C C . ILE A 1 94 ? -9.168 5.346 2.907 1.00 94.56 94 ILE A C 1
ATOM 767 O O . ILE A 1 94 ? -10.030 4.508 3.150 1.00 94.56 94 ILE A O 1
ATOM 771 N N . PRO A 1 95 ? -8.547 6.028 3.886 1.00 93.94 95 PRO A N 1
ATOM 772 C CA . PRO A 1 95 ? -8.903 5.876 5.300 1.00 93.94 95 PRO A CA 1
ATOM 773 C C . PRO A 1 95 ? -10.403 6.082 5.537 1.00 93.94 95 PRO A C 1
ATOM 775 O O . PRO A 1 95 ? -10.970 7.062 5.045 1.00 93.94 95 PRO A O 1
ATOM 778 N N . ALA A 1 96 ? -11.040 5.156 6.261 1.00 88.25 96 ALA A N 1
ATOM 779 C CA . ALA A 1 96 ? -12.459 5.261 6.605 1.00 88.25 96 ALA A CA 1
ATOM 780 C C . ALA A 1 96 ? -12.704 6.369 7.644 1.00 88.25 96 ALA A C 1
ATOM 782 O O . ALA A 1 96 ? -13.674 7.123 7.537 1.00 88.25 96 ALA A O 1
ATOM 783 N N . ASP A 1 97 ? -11.766 6.533 8.578 1.00 73.50 97 ASP A N 1
ATOM 784 C CA . ASP A 1 97 ? -11.744 7.650 9.513 1.00 73.50 97 ASP A CA 1
ATOM 785 C C . ASP A 1 97 ? -11.170 8.892 8.822 1.00 73.50 97 ASP A C 1
ATOM 787 O O . ASP A 1 97 ? -9.956 9.094 8.721 1.00 73.50 97 ASP A O 1
ATOM 791 N N . LYS A 1 98 ? -12.064 9.754 8.332 1.00 58.25 98 LYS A N 1
ATOM 792 C CA . LYS A 1 98 ? -11.733 11.170 8.162 1.00 58.25 98 LYS A CA 1
ATOM 793 C C . LYS A 1 98 ? -11.673 11.752 9.569 1.00 58.25 98 LYS A C 1
ATOM 795 O O . LYS A 1 98 ? -12.723 11.904 10.188 1.00 58.25 98 LYS A O 1
ATOM 800 N N . GLY A 1 99 ? -10.462 11.993 10.071 1.00 51.16 99 GLY A N 1
ATOM 801 C CA . GLY A 1 99 ? -10.270 12.789 11.287 1.00 51.16 99 GLY A CA 1
ATOM 802 C C . GLY A 1 99 ? -11.074 14.085 11.253 1.00 51.16 99 GLY A C 1
ATOM 803 O O . GLY A 1 99 ? -11.249 14.642 10.142 1.00 51.16 99 GLY A O 1
#

Secondary structure (DSSP, 8-state):
-HHHHHHHHHHTS---HHHHHHHHHHHHHHHHH---------HHHHHHHHHHHHHTT--EEE-SHHHHHHHHHHHHHTT--EEEEEETTEEEEEES---

Organism: NCBI:txid1503961

Radius of gyration: 22.08 Å; Cα contacts (8 Å, |Δi|>4): 84; chains: 1; bounding box: 51×33×45 Å

Solvent-accessible surface area (backbone atoms only — not comparable to full-atom values): 5826 Å² total; per-residue (Å²): 113,70,73,54,55,56,55,53,56,58,64,72,72,58,96,48,75,70,54,53,58,49,50,52,52,50,49,54,52,44,54,69,77,49,64,78,77,77,68,88,63,56,68,69,56,56,33,50,57,40,50,54,37,31,75,71,58,34,68,35,75,34,60,47,69,71,52,43,55,52,37,53,54,52,34,58,75,68,72,54,61,59,48,73,49,81,52,100,72,28,36,38,39,32,42,63,63,76,126